Protein AF-A0A1J8QZL6-F1 (afdb_monomer_lite)

Radius of gyration: 17.8 Å; chains: 1; bounding box: 39×28×62 Å

Secondary structure (DSSP, 8-state):
-HHHHHHHHHHHHHHHHTSTHHHHHHHHHHHHHHHHHHHHHHHHHHHHHHHHH-TTS-HHHHIIIIIHHHHHHHHHHHHHHHHHHHT--------HHHHHHHHHHTT---------

Organism: NCBI:txid180088

Structure (mmCIF, N/CA/C/O backbone):
data_AF-A0A1J8QZL6-F1
#
_entry.id   AF-A0A1J8QZL6-F1
#
loop_
_atom_site.group_PDB
_atom_site.id
_atom_site.type_symbol
_atom_site.label_atom_id
_atom_site.label_alt_id
_atom_site.label_comp_id
_atom_site.label_asym_id
_atom_site.label_entity_id
_atom_site.label_seq_id
_atom_site.pdbx_PDB_ins_code
_atom_site.Cartn_x
_atom_site.Cartn_y
_atom_site.Cartn_z
_atom_site.occupancy
_atom_site.B_iso_or_equiv
_atom_site.auth_seq_id
_atom_site.auth_comp_id
_atom_site.auth_asym_id
_atom_site.auth_atom_id
_atom_site.pdbx_PDB_model_num
ATOM 1 N N . MET A 1 1 ? 0.850 -7.262 -4.447 1.00 85.25 1 MET A N 1
ATOM 2 C CA . MET A 1 1 ? 0.582 -6.059 -3.622 1.00 85.25 1 MET A CA 1
ATOM 3 C C . MET A 1 1 ? -0.914 -5.756 -3.519 1.00 85.25 1 MET A C 1
ATOM 5 O O . MET A 1 1 ? -1.430 -5.793 -2.410 1.00 85.25 1 MET A O 1
ATOM 9 N N . ARG A 1 2 ? -1.636 -5.564 -4.638 1.00 88.69 2 ARG A N 1
ATOM 10 C CA . ARG A 1 2 ? -3.065 -5.179 -4.640 1.00 88.69 2 ARG A CA 1
ATOM 11 C C . ARG A 1 2 ? -4.000 -6.090 -3.833 1.00 88.69 2 ARG A C 1
ATOM 13 O O . ARG A 1 2 ? -4.803 -5.590 -3.063 1.00 88.69 2 ARG A O 1
ATOM 20 N N . VAL A 1 3 ? -3.863 -7.413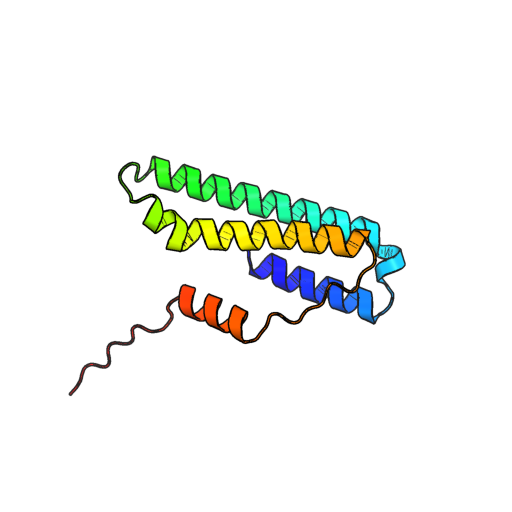 -3.950 1.00 89.44 3 VAL A N 1
ATOM 21 C CA . VAL A 1 3 ? -4.708 -8.365 -3.198 1.00 89.44 3 VAL A CA 1
ATOM 22 C C . VAL A 1 3 ? -4.604 -8.148 -1.685 1.00 89.44 3 VAL A C 1
ATOM 24 O O . VAL A 1 3 ? -5.622 -8.106 -1.007 1.00 89.44 3 VAL A O 1
ATOM 27 N N . LYS A 1 4 ? -3.388 -7.941 -1.151 1.00 90.56 4 LYS A N 1
ATOM 28 C CA . LYS A 1 4 ? -3.192 -7.654 0.281 1.00 90.56 4 LYS A CA 1
ATOM 29 C C . LYS A 1 4 ? -3.906 -6.361 0.693 1.00 90.56 4 LYS A C 1
ATOM 31 O O . LYS A 1 4 ? -4.535 -6.330 1.746 1.00 90.56 4 LYS A O 1
ATOM 36 N N . LEU A 1 5 ? -3.830 -5.326 -0.148 1.00 90.50 5 LEU A N 1
ATOM 37 C CA . LEU A 1 5 ? -4.485 -4.042 0.092 1.00 90.50 5 LEU A CA 1
ATOM 38 C C . LEU A 1 5 ? -6.010 -4.187 0.153 1.00 90.50 5 LEU A C 1
ATOM 40 O O . LEU A 1 5 ? -6.626 -3.718 1.105 1.00 90.50 5 LEU A O 1
ATOM 44 N N . GLU A 1 6 ? -6.617 -4.870 -0.817 1.00 91.50 6 GLU A N 1
ATOM 45 C CA . GLU A 1 6 ? -8.074 -5.051 -0.852 1.00 91.50 6 GLU A CA 1
ATOM 46 C C . GLU A 1 6 ? -8.579 -5.928 0.302 1.00 91.50 6 GLU A C 1
ATOM 48 O O . GLU A 1 6 ? -9.565 -5.590 0.959 1.00 91.50 6 GLU A O 1
ATOM 53 N N . THR A 1 7 ? -7.858 -7.000 0.640 1.00 90.94 7 THR A N 1
ATOM 54 C CA . THR A 1 7 ? -8.171 -7.822 1.819 1.00 90.94 7 THR A CA 1
ATOM 55 C C . THR A 1 7 ? -8.120 -6.999 3.108 1.00 90.94 7 THR A C 1
ATOM 57 O O . THR A 1 7 ? -8.985 -7.136 3.981 1.00 90.94 7 THR A O 1
ATOM 60 N N . PHE A 1 8 ? -7.130 -6.112 3.235 1.00 93.25 8 PHE A N 1
ATOM 61 C CA . PHE A 1 8 ? -7.031 -5.217 4.380 1.00 93.25 8 PHE A CA 1
ATOM 62 C C . PHE A 1 8 ? -8.169 -4.190 4.400 1.00 93.25 8 PHE A C 1
ATOM 64 O O . PHE A 1 8 ? -8.790 -4.001 5.445 1.00 93.25 8 PHE A O 1
ATOM 71 N N . ARG A 1 9 ? -8.492 -3.566 3.258 1.00 91.00 9 ARG A N 1
ATOM 72 C CA . ARG A 1 9 ? -9.615 -2.620 3.122 1.00 91.00 9 ARG A CA 1
ATOM 73 C C . ARG A 1 9 ? -10.931 -3.239 3.574 1.00 91.00 9 ARG A C 1
ATOM 75 O O . ARG A 1 9 ? -11.649 -2.624 4.363 1.00 91.00 9 ARG A O 1
ATOM 82 N N . LEU A 1 10 ? -11.213 -4.465 3.137 1.00 87.62 10 LEU A N 1
ATOM 83 C CA . LEU A 1 10 ? -12.398 -5.206 3.559 1.00 87.62 10 LEU A CA 1
ATOM 84 C C . LEU A 1 10 ? -12.389 -5.459 5.073 1.00 87.62 10 LEU A C 1
ATOM 86 O O . LEU A 1 10 ? -13.375 -5.195 5.759 1.00 87.62 10 LEU A O 1
ATOM 90 N N . SER A 1 11 ? -11.261 -5.921 5.613 1.00 89.00 11 SER A N 1
ATOM 91 C CA . SER A 1 11 ? -11.118 -6.190 7.049 1.00 89.00 11 SER A CA 1
ATOM 92 C C . SER A 1 11 ? -11.322 -4.925 7.890 1.00 89.00 11 SER A C 1
ATOM 94 O O . SER A 1 11 ? -12.032 -4.945 8.899 1.00 89.00 11 SER A O 1
ATOM 96 N N . PHE A 1 12 ? -10.750 -3.803 7.449 1.00 87.69 12 PHE A N 1
ATOM 97 C CA . PHE A 1 12 ? -10.915 -2.495 8.069 1.00 87.69 12 PHE A CA 1
ATOM 98 C C . PHE A 1 12 ? -12.372 -2.022 8.023 1.00 87.69 12 PHE A C 1
ATOM 100 O O . PHE A 1 12 ? -12.913 -1.600 9.048 1.00 87.69 12 PHE A O 1
ATOM 107 N N . TYR A 1 13 ? -13.027 -2.139 6.865 1.00 87.19 13 TYR A N 1
ATOM 108 C CA . TYR A 1 13 ? -14.443 -1.818 6.706 1.00 87.19 13 TYR A CA 1
ATOM 109 C C . TYR A 1 13 ? -15.309 -2.594 7.697 1.00 87.19 13 TYR A C 1
ATOM 111 O O . TYR A 1 13 ? -16.122 -1.995 8.403 1.00 87.19 13 TYR A O 1
ATOM 119 N N . MET A 1 14 ? -15.087 -3.905 7.808 1.00 86.12 14 MET A N 1
ATOM 120 C CA . MET A 1 14 ? -15.826 -4.753 8.740 1.00 86.12 14 MET A CA 1
ATOM 121 C C . MET A 1 14 ? -15.589 -4.333 10.193 1.00 86.12 14 MET A C 1
ATOM 123 O O . MET A 1 14 ? -16.556 -4.164 10.930 1.00 86.12 14 MET A O 1
ATOM 127 N N . CYS A 1 15 ? -14.340 -4.066 10.594 1.00 85.69 15 CYS A N 1
ATOM 128 C CA . CYS A 1 15 ? -14.026 -3.581 11.946 1.00 85.69 15 CYS A CA 1
ATOM 129 C C . CYS A 1 15 ? -14.693 -2.235 12.258 1.00 85.69 15 CYS A C 1
ATOM 131 O O . CYS A 1 15 ? -15.106 -1.984 13.391 1.00 85.69 15 CYS A O 1
ATOM 133 N N . ASN A 1 16 ? -14.801 -1.359 11.260 1.00 82.62 16 ASN A N 1
ATOM 134 C CA . ASN A 1 16 ? -15.477 -0.081 11.409 1.00 82.62 16 ASN A CA 1
ATOM 135 C C . ASN A 1 16 ? -17.000 -0.256 11.539 1.00 82.62 16 ASN A C 1
ATOM 137 O O . ASN A 1 16 ? -17.619 0.382 12.387 1.00 82.62 16 ASN A O 1
ATOM 141 N N . LYS A 1 17 ? -17.608 -1.149 10.747 1.00 82.44 17 LYS A N 1
ATOM 142 C CA . LYS A 1 17 ? -19.054 -1.424 10.790 1.00 82.44 17 LYS A CA 1
ATOM 143 C C . LYS A 1 17 ? -19.503 -2.125 12.067 1.00 82.44 17 LYS A C 1
ATOM 145 O O . LYS A 1 17 ? -20.596 -1.843 12.545 1.00 82.44 17 LYS A O 1
ATOM 150 N N . THR A 1 18 ? -18.676 -2.999 12.632 1.00 84.94 18 THR A N 1
ATOM 151 C CA . THR A 1 18 ? -18.991 -3.714 13.878 1.00 84.94 18 THR A CA 1
ATOM 152 C C . THR A 1 18 ? -18.612 -2.935 15.139 1.00 84.94 18 THR A C 1
ATOM 154 O O . THR A 1 18 ? -18.876 -3.400 16.243 1.00 84.94 18 THR A O 1
ATOM 157 N N . GLY A 1 19 ? -17.980 -1.762 15.007 1.00 81.69 19 GLY A N 1
ATOM 158 C CA . GLY A 1 19 ? -17.510 -0.955 16.139 1.00 81.69 19 GLY A CA 1
ATOM 159 C C . GLY A 1 19 ? -16.213 -1.454 16.793 1.00 81.69 19 GLY A C 1
ATOM 160 O O . GLY A 1 19 ? -15.661 -0.752 17.641 1.00 81.69 19 GLY A O 1
ATOM 161 N N . ALA A 1 20 ? -15.673 -2.597 16.352 1.00 83.75 20 ALA A N 1
ATOM 162 C CA . ALA A 1 20 ? -14.439 -3.209 16.863 1.00 83.75 20 ALA A CA 1
ATOM 163 C C . ALA A 1 20 ? -13.165 -2.386 16.577 1.00 83.75 20 ALA A C 1
ATOM 165 O O . ALA A 1 20 ? -12.084 -2.684 17.085 1.00 83.75 20 ALA A O 1
ATOM 166 N N . ILE A 1 21 ? -13.270 -1.330 15.764 1.00 82.88 21 ILE A N 1
ATOM 167 C CA . ILE A 1 21 ? -12.158 -0.432 15.439 1.00 82.88 21 ILE A CA 1
ATOM 168 C C . ILE A 1 21 ? -11.526 0.223 16.675 1.00 82.88 21 ILE A C 1
ATOM 170 O O . ILE A 1 21 ? -10.338 0.527 16.640 1.00 82.88 21 ILE A O 1
ATOM 174 N N . LYS A 1 22 ? -12.288 0.468 17.752 1.00 80.44 22 LYS A N 1
ATOM 175 C CA . LYS A 1 22 ? -11.764 1.129 18.961 1.00 80.44 22 LYS A CA 1
ATOM 176 C C . LYS A 1 22 ? -10.691 0.284 19.642 1.00 80.44 22 LYS A C 1
ATOM 178 O O . LYS A 1 22 ? -9.646 0.823 19.994 1.00 80.44 22 LYS A O 1
ATOM 183 N N . ASP A 1 23 ? -10.928 -1.018 19.728 1.00 84.88 23 ASP A N 1
ATOM 184 C CA . ASP A 1 23 ? -10.052 -1.952 20.436 1.00 84.88 23 ASP A CA 1
ATOM 185 C C . ASP A 1 23 ? -8.854 -2.362 19.573 1.00 84.88 23 ASP A C 1
ATOM 187 O O . ASP A 1 23 ? -7.767 -2.615 20.079 1.00 84.88 23 ASP A O 1
ATOM 191 N N . ARG A 1 24 ? -9.030 -2.358 18.246 1.00 88.00 24 ARG A N 1
ATO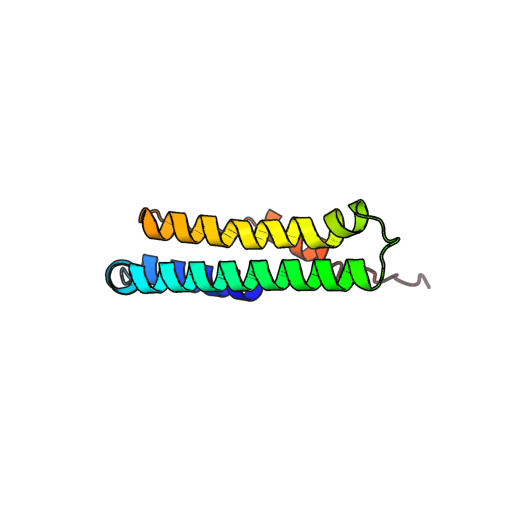M 192 C CA . ARG A 1 24 ? -8.034 -2.855 17.282 1.00 88.00 24 ARG A CA 1
ATOM 193 C C . ARG A 1 24 ? -7.292 -1.760 16.524 1.00 88.00 24 ARG A C 1
ATOM 195 O O . ARG A 1 24 ? -6.554 -2.047 15.585 1.00 88.00 24 ARG A O 1
ATOM 202 N N . ARG A 1 25 ? -7.487 -0.486 16.881 1.00 88.19 25 ARG A N 1
ATOM 203 C CA . ARG A 1 25 ? -6.926 0.645 16.121 1.00 88.19 25 ARG A CA 1
ATOM 204 C C . ARG A 1 25 ? -5.407 0.563 16.001 1.00 88.19 25 ARG A C 1
ATOM 206 O O . ARG A 1 25 ? -4.888 0.764 14.909 1.00 88.19 25 ARG A O 1
ATOM 213 N N . ALA A 1 26 ? -4.715 0.297 17.108 1.00 89.75 26 ALA A N 1
ATOM 214 C CA . ALA A 1 26 ? -3.257 0.216 17.129 1.00 89.75 26 ALA A CA 1
ATOM 215 C C . ALA A 1 26 ? -2.753 -0.920 16.225 1.00 89.75 26 ALA A C 1
ATOM 217 O O . ALA A 1 26 ? -1.921 -0.674 15.356 1.00 89.75 26 ALA A O 1
ATOM 218 N N . GLU A 1 27 ? -3.351 -2.109 16.349 1.00 92.69 27 GLU A N 1
ATOM 219 C CA . GLU A 1 27 ? -3.047 -3.274 15.507 1.00 92.69 27 GLU A CA 1
ATOM 220 C C . GLU A 1 27 ? -3.262 -2.976 14.018 1.00 92.69 27 GLU A C 1
ATOM 222 O O . GLU A 1 27 ? -2.441 -3.333 13.180 1.00 92.69 27 GLU A O 1
ATOM 227 N N . LEU A 1 28 ? -4.360 -2.297 13.669 1.00 92.12 28 LEU A N 1
ATOM 228 C CA . LEU A 1 28 ? -4.675 -1.940 12.285 1.00 92.12 28 LEU A CA 1
ATOM 229 C C . LEU A 1 28 ? -3.682 -0.920 11.716 1.00 92.12 28 LEU A C 1
ATOM 231 O O . L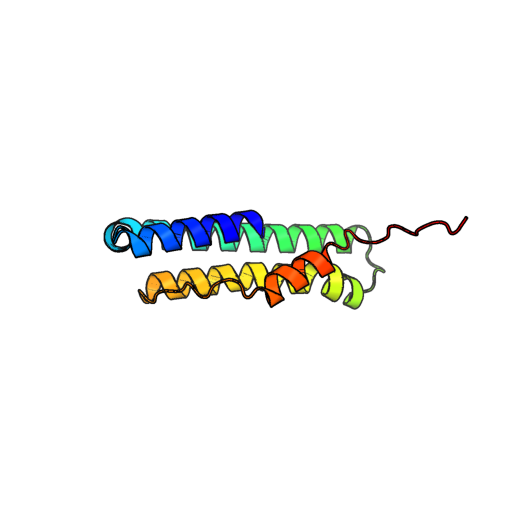EU A 1 28 ? -3.320 -1.018 10.546 1.00 92.12 28 LEU A O 1
ATOM 235 N N . VAL A 1 29 ? -3.230 0.049 12.520 1.00 92.75 29 VAL A N 1
ATOM 236 C CA . VAL A 1 29 ? -2.185 1.001 12.110 1.00 92.75 29 VAL A CA 1
ATOM 237 C C . VAL A 1 29 ? -0.865 0.278 11.870 1.00 92.75 29 VAL A C 1
ATOM 239 O O . VAL A 1 29 ? -0.237 0.521 10.844 1.00 92.75 29 VAL A O 1
ATOM 242 N N . GLU A 1 30 ? -0.457 -0.600 12.785 1.00 95.12 30 GLU A N 1
ATOM 243 C CA . GLU A 1 30 ? 0.780 -1.376 12.665 1.00 95.12 30 GLU A CA 1
ATOM 244 C C . GLU A 1 30 ? 0.738 -2.309 11.450 1.00 95.12 30 GLU A C 1
ATOM 246 O O . GLU A 1 30 ? 1.679 -2.351 10.661 1.00 95.12 30 GLU A O 1
ATOM 251 N N . ALA A 1 31 ? -0.381 -3.003 11.239 1.00 95.25 31 ALA A N 1
ATOM 252 C CA . ALA A 1 31 ? -0.564 -3.871 10.084 1.00 95.25 31 ALA A CA 1
ATOM 253 C C . ALA A 1 31 ? -0.548 -3.088 8.760 1.00 95.25 31 ALA A C 1
ATOM 255 O O . ALA A 1 31 ? 0.090 -3.530 7.804 1.00 95.25 31 ALA A O 1
ATOM 256 N N . ALA A 1 32 ? -1.204 -1.922 8.695 1.00 94.81 32 ALA A N 1
ATOM 257 C CA . ALA A 1 32 ? -1.161 -1.059 7.513 1.00 94.81 32 ALA A CA 1
ATOM 258 C C . ALA A 1 32 ? 0.260 -0.548 7.228 1.00 94.81 32 ALA A C 1
ATOM 260 O O . ALA A 1 32 ? 0.682 -0.535 6.074 1.00 94.81 32 ALA A O 1
ATOM 261 N N . ASP A 1 33 ? 1.005 -0.167 8.268 1.00 96.25 33 ASP A N 1
ATOM 262 C CA . ASP A 1 33 ? 2.394 0.282 8.150 1.00 96.25 33 ASP A CA 1
ATOM 263 C C . ASP A 1 33 ? 3.308 -0.844 7.655 1.00 96.25 33 ASP A C 1
ATOM 265 O O . ASP A 1 33 ? 3.999 -0.691 6.650 1.00 96.25 33 ASP A O 1
ATOM 269 N N . LYS A 1 34 ? 3.217 -2.024 8.278 1.00 97.19 34 LYS A N 1
ATOM 270 C CA . LYS A 1 34 ? 3.960 -3.218 7.868 1.00 97.19 34 LYS A CA 1
ATOM 271 C C . LYS A 1 34 ? 3.692 -3.578 6.409 1.00 97.19 34 LYS A C 1
ATOM 273 O O . LYS A 1 34 ? 4.633 -3.807 5.653 1.00 97.19 34 LYS A O 1
ATOM 278 N N . HIS A 1 35 ? 2.427 -3.632 5.995 1.00 96.94 35 HIS A N 1
ATOM 279 C CA . HIS A 1 35 ? 2.087 -3.968 4.614 1.00 96.94 35 HIS A CA 1
ATOM 280 C C . HIS A 1 35 ? 2.494 -2.882 3.614 1.00 96.94 35 HIS A C 1
ATOM 282 O O . HIS A 1 35 ? 2.878 -3.227 2.495 1.00 96.94 35 HIS A O 1
ATOM 288 N N . GLY A 1 36 ? 2.459 -1.606 4.011 1.00 96.56 36 GLY A N 1
ATOM 289 C CA . GLY A 1 36 ? 3.008 -0.501 3.227 1.00 96.56 36 GLY A CA 1
ATOM 290 C C . GLY A 1 36 ? 4.509 -0.660 2.991 1.00 96.56 36 GLY A C 1
ATOM 291 O O . GLY A 1 36 ? 4.949 -0.638 1.844 1.00 96.56 36 GLY A O 1
ATOM 292 N N . CYS A 1 37 ? 5.277 -0.933 4.049 1.00 97.56 37 CYS A N 1
ATOM 293 C CA . CYS A 1 37 ? 6.717 -1.189 3.963 1.00 97.56 37 CYS A CA 1
ATOM 294 C C . CYS A 1 37 ? 7.042 -2.429 3.113 1.00 97.56 37 CYS A C 1
ATOM 296 O O . CYS A 1 37 ? 7.925 -2.375 2.262 1.00 97.56 37 CYS A O 1
ATOM 298 N N . GLU A 1 38 ? 6.305 -3.533 3.284 1.00 97.25 38 GLU A N 1
ATOM 299 C CA . GLU A 1 38 ? 6.455 -4.734 2.444 1.00 97.25 38 GLU A CA 1
ATOM 300 C C . GLU A 1 38 ? 6.170 -4.445 0.960 1.00 97.25 38 GLU A C 1
ATOM 302 O O . GLU A 1 38 ? 6.822 -5.011 0.083 1.00 97.25 38 GLU A O 1
ATOM 307 N N . ALA A 1 39 ? 5.176 -3.602 0.663 1.00 96.25 39 ALA A N 1
ATOM 308 C CA . ALA A 1 39 ? 4.839 -3.227 -0.707 1.00 96.25 39 ALA A CA 1
ATOM 309 C C . ALA A 1 39 ? 5.909 -2.320 -1.329 1.00 96.25 39 ALA A C 1
ATOM 311 O O . ALA A 1 39 ? 6.280 -2.546 -2.479 1.00 96.25 39 ALA A O 1
ATOM 312 N N . LEU A 1 40 ? 6.424 -1.350 -0.567 1.00 97.19 40 LEU A N 1
ATOM 313 C CA . LEU A 1 40 ? 7.519 -0.480 -0.996 1.00 97.19 40 LEU A CA 1
ATOM 314 C C . LEU A 1 40 ? 8.779 -1.297 -1.298 1.00 97.19 40 LEU A C 1
ATOM 316 O O . LEU A 1 40 ? 9.308 -1.206 -2.400 1.00 97.19 40 LEU A O 1
ATOM 320 N N . GLN A 1 41 ? 9.184 -2.174 -0.375 1.00 97.56 41 GLN A N 1
ATOM 321 C CA . GLN A 1 41 ? 10.351 -3.031 -0.574 1.00 97.56 41 GLN A CA 1
ATOM 322 C C . GLN A 1 41 ? 10.204 -3.903 -1.826 1.00 97.56 41 GLN A C 1
ATOM 324 O O . GLN A 1 41 ? 11.121 -3.991 -2.633 1.00 97.56 41 GLN A O 1
ATOM 329 N N . LEU A 1 42 ? 9.032 -4.518 -2.025 1.00 96.00 42 LEU A N 1
ATOM 330 C CA . LEU A 1 42 ? 8.789 -5.341 -3.208 1.00 96.00 42 LEU A CA 1
ATOM 331 C C . LEU A 1 42 ? 8.844 -4.522 -4.506 1.00 96.00 42 LEU A C 1
ATOM 333 O O . LEU A 1 42 ? 9.337 -5.018 -5.517 1.00 96.00 42 LEU A O 1
ATOM 337 N N . MET A 1 43 ? 8.322 -3.294 -4.502 1.00 94.69 43 MET A N 1
ATOM 338 C CA . MET A 1 43 ? 8.425 -2.391 -5.648 1.00 94.69 43 MET A CA 1
ATOM 339 C C . MET A 1 43 ? 9.892 -2.080 -5.963 1.00 94.69 43 MET A C 1
ATOM 341 O O . MET A 1 43 ? 10.308 -2.263 -7.108 1.00 94.69 43 MET A O 1
ATOM 345 N N . ASP A 1 44 ? 10.674 -1.685 -4.959 1.00 95.62 44 ASP A N 1
ATOM 346 C CA . ASP A 1 44 ? 12.090 -1.334 -5.111 1.00 95.62 44 ASP A CA 1
ATOM 347 C C . ASP A 1 44 ? 12.933 -2.530 -5.575 1.00 95.62 44 ASP A C 1
ATOM 349 O O . ASP A 1 44 ? 13.784 -2.389 -6.459 1.00 95.62 44 ASP A O 1
ATOM 353 N N . ASP A 1 45 ? 12.658 -3.727 -5.052 1.00 95.25 45 ASP A N 1
ATOM 354 C CA . ASP A 1 45 ? 13.325 -4.968 -5.452 1.00 95.25 45 ASP A CA 1
ATOM 355 C C . ASP A 1 45 ? 13.055 -5.298 -6.926 1.00 95.25 45 ASP A C 1
ATOM 357 O O . ASP A 1 45 ? 13.969 -5.675 -7.668 1.00 95.25 45 ASP A O 1
ATOM 361 N N . VAL A 1 46 ? 11.804 -5.140 -7.376 1.00 92.19 46 VAL A N 1
ATOM 362 C CA . VAL A 1 46 ? 11.426 -5.379 -8.775 1.00 92.19 46 VAL A CA 1
ATOM 363 C C . VAL A 1 46 ? 12.073 -4.345 -9.691 1.00 92.19 46 VAL A C 1
ATOM 365 O O . VAL A 1 46 ? 12.652 -4.740 -10.702 1.00 92.19 46 VAL A O 1
ATOM 368 N N . LEU A 1 47 ? 12.039 -3.056 -9.333 1.00 91.19 47 LEU A N 1
ATOM 369 C CA . LEU A 1 47 ? 12.689 -1.992 -10.106 1.00 91.19 47 LEU A CA 1
ATOM 370 C C . LEU A 1 47 ? 14.193 -2.241 -10.227 1.00 91.19 47 LEU A C 1
ATOM 372 O O . LEU A 1 47 ? 14.737 -2.250 -11.330 1.00 91.19 47 LEU A O 1
ATOM 376 N N . THR A 1 48 ? 14.854 -2.525 -9.106 1.00 92.44 48 THR A N 1
ATOM 377 C CA . THR A 1 48 ? 16.298 -2.779 -9.063 1.00 92.44 48 THR A CA 1
ATOM 378 C C . THR A 1 48 ? 16.672 -4.010 -9.886 1.00 92.44 48 THR A C 1
ATOM 380 O O . THR A 1 48 ? 17.611 -3.973 -10.682 1.00 92.44 48 THR A O 1
ATOM 383 N N . SER A 1 49 ? 15.934 -5.113 -9.727 1.00 92.38 49 SER A N 1
ATOM 384 C CA . SER A 1 49 ? 16.166 -6.344 -10.488 1.00 92.38 49 SER A CA 1
ATOM 385 C C . SER A 1 49 ? 15.971 -6.125 -11.989 1.00 92.38 49 SER A C 1
ATOM 387 O O . SER A 1 49 ? 16.780 -6.585 -12.795 1.00 92.38 49 SER A O 1
ATOM 389 N N . HIS A 1 50 ? 14.926 -5.393 -12.368 1.00 89.06 50 HIS A N 1
ATOM 390 C CA . HIS A 1 50 ? 14.604 -5.106 -13.756 1.00 89.06 50 HIS A CA 1
ATOM 391 C C . HIS A 1 50 ? 15.673 -4.231 -14.423 1.00 89.06 50 HIS A C 1
ATOM 393 O O . HIS A 1 50 ? 16.244 -4.649 -15.428 1.00 89.06 50 HIS A O 1
ATOM 399 N N . LEU A 1 51 ? 16.034 -3.098 -13.811 1.00 89.06 51 LEU A N 1
ATOM 400 C CA . LEU A 1 51 ? 17.072 -2.194 -14.323 1.00 89.06 51 LEU A CA 1
ATOM 401 C C . LEU A 1 51 ? 18.450 -2.862 -14.397 1.00 89.06 51 LEU A C 1
ATOM 403 O O . LEU A 1 51 ? 19.221 -2.594 -15.313 1.00 89.06 51 LEU A O 1
ATOM 407 N N . ARG A 1 52 ? 18.764 -3.779 -13.472 1.00 90.62 52 ARG A N 1
ATOM 408 C CA . ARG A 1 52 ? 20.004 -4.566 -13.535 1.00 90.62 52 ARG A CA 1
ATOM 409 C C . ARG A 1 52 ? 20.025 -5.526 -14.725 1.00 90.62 52 ARG A C 1
ATOM 411 O O . ARG A 1 52 ? 21.072 -5.711 -15.336 1.00 90.62 52 ARG A O 1
ATOM 418 N N . ASN A 1 53 ? 18.900 -6.174 -15.018 1.00 89.25 53 ASN A N 1
ATOM 419 C CA . ASN A 1 53 ? 18.821 -7.186 -16.074 1.00 89.25 53 ASN A CA 1
ATOM 420 C C . ASN A 1 53 ? 18.610 -6.569 -17.464 1.00 89.25 53 ASN A C 1
ATOM 422 O O . ASN A 1 53 ? 18.944 -7.201 -18.465 1.00 89.25 53 ASN A O 1
ATOM 426 N N . LYS A 1 54 ? 18.045 -5.361 -17.528 1.00 87.25 54 LYS A N 1
ATOM 427 C CA . LYS A 1 54 ? 17.755 -4.634 -18.763 1.00 87.25 54 LYS A CA 1
ATOM 428 C C . LYS A 1 54 ? 18.054 -3.135 -18.603 1.00 87.25 54 LYS A C 1
ATOM 430 O O . LYS A 1 54 ? 17.138 -2.317 -18.554 1.00 87.25 54 LYS A O 1
ATOM 435 N N . PRO A 1 55 ? 19.339 -2.760 -18.530 1.00 79.25 55 PRO A N 1
ATOM 436 C CA . PRO A 1 55 ? 19.747 -1.377 -18.279 1.00 79.25 55 PRO A CA 1
ATOM 437 C C . PRO A 1 55 ? 19.411 -0.411 -19.425 1.00 79.25 55 PRO A C 1
ATOM 439 O O . PRO A 1 55 ? 19.403 0.796 -19.214 1.00 79.25 55 PRO A O 1
ATOM 442 N N . GLU A 1 56 ? 19.145 -0.930 -20.627 1.00 83.44 56 GLU A N 1
ATOM 443 C CA . GLU A 1 56 ? 18.802 -0.142 -21.819 1.00 83.44 56 GLU A CA 1
ATOM 444 C C . GLU A 1 56 ? 17.284 0.007 -22.035 1.00 83.44 56 GLU A C 1
ATOM 446 O O . GLU A 1 56 ? 16.867 0.628 -23.011 1.00 83.44 56 GLU A O 1
ATOM 451 N N . GLU A 1 57 ? 16.444 -0.588 -21.177 1.00 73.94 57 GLU A N 1
ATOM 452 C CA . GLU A 1 57 ? 14.987 -0.522 -21.336 1.00 73.94 57 GLU A CA 1
ATOM 453 C C . GLU A 1 57 ? 14.456 0.879 -21.009 1.00 73.94 57 GLU A C 1
ATOM 455 O O . GLU A 1 57 ? 14.958 1.577 -20.126 1.00 73.94 57 GLU A O 1
ATOM 460 N N . ASP A 1 58 ? 13.438 1.298 -21.761 1.00 81.81 58 ASP A N 1
ATOM 461 C CA . ASP A 1 58 ? 12.860 2.632 -21.661 1.00 81.81 58 ASP A CA 1
ATOM 462 C C . ASP A 1 58 ? 12.240 2.849 -20.271 1.00 81.81 58 ASP A C 1
ATOM 464 O O . ASP A 1 58 ? 11.282 2.174 -19.878 1.00 81.81 58 ASP A O 1
ATOM 468 N N . ILE A 1 59 ? 12.782 3.818 -19.528 1.00 84.88 59 ILE A N 1
ATOM 469 C CA . ILE A 1 59 ? 12.287 4.214 -18.206 1.00 84.88 59 ILE A CA 1
ATOM 470 C C . ILE A 1 59 ? 10.805 4.596 -18.287 1.00 84.88 59 ILE A C 1
ATOM 472 O O . ILE A 1 59 ? 10.047 4.262 -17.377 1.00 84.88 59 ILE A O 1
ATOM 476 N N . SER A 1 60 ? 10.369 5.225 -19.384 1.00 85.62 60 SER A N 1
ATOM 477 C CA . SER A 1 60 ? 8.962 5.571 -19.596 1.00 85.62 60 SER A CA 1
ATOM 478 C C . SER A 1 60 ? 8.087 4.325 -19.723 1.00 85.62 60 SER A C 1
ATOM 480 O O . SER A 1 60 ? 7.003 4.277 -19.143 1.00 85.62 60 SER A O 1
ATOM 482 N N . TRP A 1 61 ? 8.570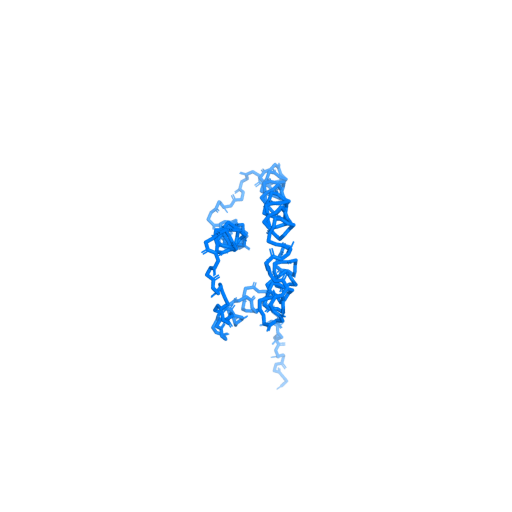 3.269 -20.384 1.00 87.56 61 TRP A N 1
ATOM 483 C CA . TRP A 1 61 ? 7.843 2.000 -20.446 1.00 87.56 61 TRP A CA 1
ATOM 484 C C . TRP A 1 61 ? 7.709 1.361 -19.059 1.00 87.56 61 TRP A C 1
ATOM 486 O O . TRP A 1 61 ? 6.617 0.927 -18.681 1.00 87.56 61 TRP A O 1
ATOM 496 N N . LEU A 1 62 ? 8.794 1.331 -18.278 1.00 87.25 62 LEU A N 1
ATOM 497 C CA . LEU A 1 62 ? 8.785 0.786 -16.917 1.00 87.25 62 LEU A CA 1
ATOM 498 C C . LEU A 1 62 ? 7.852 1.579 -15.991 1.00 87.25 62 LEU A C 1
ATOM 500 O O . LEU A 1 62 ? 7.151 0.998 -15.155 1.00 87.25 62 LEU A O 1
ATOM 504 N N . GLU A 1 63 ? 7.817 2.899 -16.156 1.00 87.25 63 GLU A N 1
ATOM 505 C CA . GLU A 1 63 ? 6.915 3.775 -15.422 1.00 87.25 63 GLU A CA 1
ATOM 506 C C . GLU A 1 63 ? 5.450 3.479 -15.741 1.00 87.25 63 GLU A C 1
ATOM 508 O O . GLU A 1 63 ? 4.648 3.229 -14.834 1.00 87.25 63 GLU A O 1
ATOM 513 N N . GLU A 1 64 ? 5.103 3.445 -17.026 1.00 88.56 64 GLU A N 1
ATOM 514 C CA . GLU A 1 64 ? 3.733 3.244 -17.490 1.00 88.56 64 GLU A CA 1
ATOM 515 C C . GLU A 1 64 ? 3.169 1.871 -17.124 1.00 88.56 64 GLU A C 1
ATOM 517 O O . GLU A 1 64 ? 1.990 1.777 -16.761 1.00 88.56 64 GLU A O 1
ATOM 522 N N . ASN A 1 65 ? 3.999 0.828 -17.210 1.00 86.94 65 ASN A N 1
ATOM 523 C CA . ASN A 1 65 ? 3.571 -0.565 -17.084 1.00 86.94 65 ASN A CA 1
ATOM 524 C C . ASN A 1 65 ? 3.736 -1.131 -15.671 1.00 86.94 65 ASN A C 1
ATOM 526 O O . ASN A 1 65 ? 3.122 -2.151 -15.351 1.00 86.94 65 ASN A O 1
ATOM 530 N N . PHE A 1 66 ? 4.547 -0.502 -14.816 1.00 89.62 66 PHE A N 1
ATOM 531 C CA . PHE A 1 66 ? 4.796 -1.020 -13.474 1.00 89.62 66 PHE A CA 1
ATOM 532 C C . PHE A 1 66 ? 4.867 0.062 -12.402 1.00 89.62 66 PHE A C 1
ATOM 534 O O . PHE A 1 66 ? 4.027 0.060 -11.496 1.00 89.62 66 PHE A O 1
ATOM 541 N N . SER A 1 67 ? 5.860 0.957 -12.463 1.00 89.62 67 SER A N 1
ATOM 542 C CA . SER A 1 67 ? 6.228 1.756 -11.286 1.00 89.62 67 SER A CA 1
ATOM 543 C C . SER A 1 67 ? 5.103 2.696 -10.860 1.00 89.62 67 SER A C 1
ATOM 545 O O . SER A 1 67 ? 4.807 2.779 -9.671 1.00 89.62 67 SER A O 1
ATOM 547 N N . ARG A 1 68 ? 4.376 3.304 -11.807 1.00 90.69 68 ARG A N 1
ATOM 548 C CA . ARG A 1 68 ? 3.235 4.177 -11.501 1.00 90.69 68 ARG A CA 1
ATOM 549 C C . ARG A 1 68 ? 2.145 3.44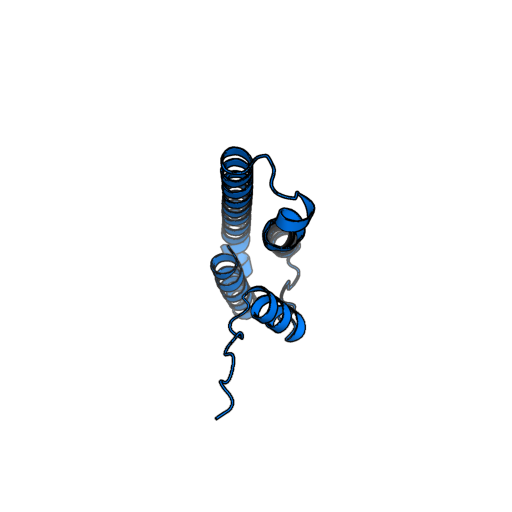0 -10.723 1.00 90.69 68 ARG A C 1
ATOM 551 O O . ARG A 1 68 ? 1.696 3.922 -9.687 1.00 90.69 68 ARG A O 1
ATOM 558 N N . ALA A 1 69 ? 1.750 2.251 -11.181 1.00 89.81 69 ALA A N 1
ATOM 559 C CA . ALA A 1 69 ? 0.730 1.448 -10.506 1.00 89.81 69 ALA A CA 1
ATOM 560 C C . ALA A 1 69 ? 1.214 0.927 -9.141 1.00 89.81 69 ALA A C 1
ATOM 562 O O . ALA A 1 69 ? 0.443 0.882 -8.179 1.00 89.81 69 ALA A O 1
ATOM 563 N N . ALA A 1 70 ? 2.491 0.550 -9.038 1.00 91.38 70 ALA A N 1
ATOM 564 C CA . ALA A 1 70 ? 3.095 0.126 -7.780 1.00 91.38 70 ALA A CA 1
ATOM 565 C C . ALA A 1 70 ? 3.132 1.275 -6.756 1.00 91.38 70 ALA A C 1
ATOM 567 O O . ALA A 1 70 ? 2.682 1.088 -5.624 1.00 91.38 70 ALA A O 1
ATOM 568 N N . HIS A 1 71 ? 3.545 2.474 -7.176 1.00 93.38 71 HIS A N 1
ATOM 569 C CA . HIS A 1 71 ? 3.513 3.685 -6.358 1.00 93.38 71 HIS A CA 1
ATOM 570 C C . HIS A 1 71 ? 2.103 4.016 -5.876 1.00 93.38 71 HIS A C 1
ATOM 572 O O . HIS A 1 71 ? 1.929 4.326 -4.699 1.00 93.38 71 HIS A O 1
ATOM 578 N N . THR A 1 72 ? 1.082 3.899 -6.733 1.00 92.75 72 THR A N 1
ATOM 579 C CA . THR A 1 72 ? -0.315 4.080 -6.312 1.00 92.75 72 THR A CA 1
ATOM 580 C C . THR A 1 72 ? -0.667 3.150 -5.152 1.00 92.75 72 THR A C 1
ATOM 582 O O . THR A 1 72 ? -1.172 3.618 -4.136 1.00 92.75 72 THR A O 1
ATOM 585 N N . ILE A 1 73 ? -0.337 1.858 -5.248 1.00 91.31 73 ILE A N 1
ATOM 586 C CA . ILE A 1 73 ? -0.636 0.885 -4.186 1.00 91.31 73 ILE A CA 1
ATOM 587 C C . ILE A 1 73 ? 0.124 1.207 -2.890 1.00 91.31 73 ILE A C 1
ATOM 589 O O . ILE A 1 73 ? -0.438 1.073 -1.804 1.00 91.31 73 ILE A O 1
ATOM 593 N N . VAL A 1 74 ? 1.388 1.630 -2.982 1.00 94.25 74 VAL A N 1
ATOM 594 C CA . VAL A 1 74 ? 2.180 2.045 -1.810 1.00 94.25 74 VAL A CA 1
ATOM 595 C C . VAL A 1 74 ? 1.551 3.273 -1.141 1.00 94.25 74 VAL A C 1
ATOM 597 O O . VAL A 1 74 ? 1.320 3.265 0.067 1.00 94.25 74 VAL A O 1
ATOM 600 N N . ASN A 1 75 ? 1.170 4.286 -1.919 1.00 93.69 75 ASN A N 1
ATOM 601 C CA . ASN A 1 75 ? 0.533 5.503 -1.409 1.00 93.69 75 ASN A CA 1
ATOM 602 C C . ASN A 1 75 ? -0.846 5.229 -0.779 1.00 93.69 75 ASN A C 1
ATOM 604 O O . ASN A 1 75 ? -1.246 5.882 0.192 1.00 93.69 75 ASN A O 1
ATOM 608 N N . GLU A 1 76 ? -1.586 4.243 -1.295 1.00 93.06 76 GLU A N 1
ATOM 609 C CA . GLU A 1 76 ? -2.863 3.818 -0.715 1.00 93.06 76 GLU A CA 1
ATOM 610 C C . GLU A 1 76 ? -2.693 3.283 0.718 1.00 93.06 76 GLU A C 1
ATOM 612 O O . GLU A 1 76 ? -3.549 3.555 1.565 1.00 93.06 76 GLU A O 1
ATOM 617 N N . TRP A 1 77 ? -1.584 2.602 1.037 1.00 95.38 77 TRP A N 1
ATOM 618 C CA . TRP A 1 77 ? -1.299 2.148 2.405 1.00 95.38 77 TRP A CA 1
ATOM 619 C C . TRP A 1 77 ? -1.111 3.305 3.383 1.00 95.38 77 TRP A C 1
ATOM 621 O O . TRP A 1 77 ? -1.696 3.292 4.470 1.00 95.38 77 TRP A O 1
ATOM 631 N N . ASP A 1 78 ? -0.364 4.337 2.995 1.00 92.62 78 ASP A N 1
ATOM 632 C CA . ASP A 1 78 ? -0.186 5.528 3.831 1.00 92.62 78 ASP A CA 1
ATOM 633 C C . ASP A 1 78 ? -1.494 6.292 4.026 1.00 92.62 78 ASP A C 1
ATOM 635 O O . ASP A 1 78 ? -1.793 6.777 5.125 1.00 92.62 78 ASP A O 1
ATOM 639 N N . THR A 1 79 ? -2.323 6.332 2.985 1.00 91.69 79 THR A N 1
ATOM 640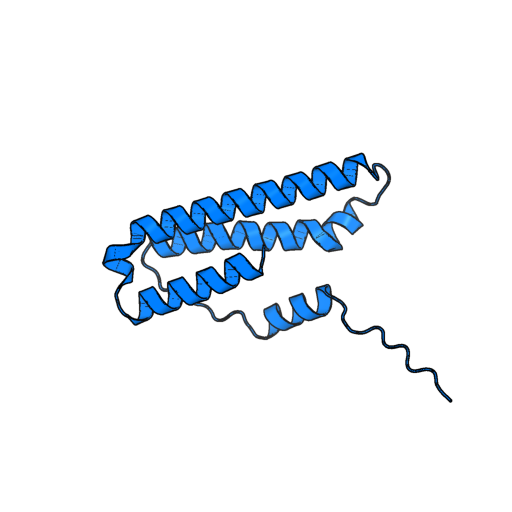 C CA . THR A 1 79 ? -3.643 6.955 3.049 1.00 91.69 79 THR A CA 1
ATOM 641 C C . THR A 1 79 ? -4.553 6.210 4.037 1.00 91.69 79 THR A C 1
ATOM 643 O O . THR A 1 79 ? -5.144 6.842 4.922 1.00 91.69 79 THR A O 1
ATOM 646 N N . ILE A 1 80 ? -4.597 4.872 3.966 1.00 90.38 80 ILE A N 1
ATOM 647 C CA . ILE A 1 80 ? -5.322 4.008 4.914 1.00 90.38 80 ILE A CA 1
ATOM 648 C C . ILE A 1 80 ? -4.809 4.219 6.341 1.00 90.38 80 ILE A C 1
ATOM 650 O O . ILE A 1 80 ? -5.599 4.486 7.249 1.00 90.38 80 ILE A O 1
ATOM 654 N N . LYS A 1 81 ? -3.488 4.150 6.547 1.00 92.00 81 LYS A N 1
ATOM 655 C CA . LYS A 1 81 ? -2.836 4.356 7.849 1.00 92.00 81 LYS A CA 1
ATOM 656 C C . LYS A 1 81 ? -3.234 5.699 8.458 1.00 92.00 81 LYS A C 1
ATOM 658 O O . LYS A 1 81 ? -3.616 5.773 9.629 1.00 92.00 81 LYS A O 1
ATOM 663 N N . GLY A 1 82 ? -3.204 6.763 7.654 1.00 89.81 82 GLY A N 1
ATOM 664 C CA . GLY A 1 82 ? -3.638 8.097 8.058 1.00 89.81 82 GLY A CA 1
ATOM 665 C C . GLY A 1 82 ? -5.115 8.147 8.455 1.00 89.81 82 GLY A C 1
ATOM 666 O O . GLY A 1 82 ? -5.466 8.776 9.454 1.00 89.81 82 GLY A O 1
ATOM 667 N N . ALA A 1 83 ? -5.984 7.467 7.715 1.00 86.38 83 ALA A N 1
ATOM 668 C CA . ALA A 1 83 ? -7.411 7.459 7.998 1.00 86.38 83 ALA A CA 1
ATOM 669 C C . ALA A 1 83 ? -7.776 6.653 9.256 1.00 86.38 83 ALA A C 1
ATOM 671 O O . ALA A 1 83 ? -8.601 7.116 10.047 1.00 86.38 83 ALA A O 1
ATOM 672 N N . ILE A 1 84 ? -7.105 5.520 9.501 1.00 88.12 84 ILE A N 1
ATOM 673 C CA . ILE A 1 84 ? -7.237 4.761 10.756 1.00 88.12 84 ILE A CA 1
ATOM 674 C C . ILE A 1 84 ? -6.835 5.643 11.946 1.00 88.12 84 ILE A C 1
ATOM 676 O O . ILE A 1 84 ? -7.562 5.709 12.940 1.00 88.12 84 ILE A O 1
ATOM 680 N N . ARG A 1 85 ? -5.708 6.368 11.839 1.00 86.56 85 ARG A N 1
ATOM 681 C CA . ARG A 1 85 ? -5.217 7.275 12.894 1.00 86.56 85 ARG A CA 1
ATOM 682 C C . ARG A 1 85 ? -6.195 8.409 13.196 1.00 86.56 85 ARG A C 1
ATOM 684 O O . ARG A 1 85 ? -6.448 8.694 14.363 1.00 86.56 85 ARG A O 1
ATOM 691 N N . ARG A 1 86 ? -6.765 9.032 12.161 1.00 82.06 86 ARG A N 1
ATOM 692 C CA . ARG A 1 86 ? -7.741 10.127 12.300 1.00 82.06 86 ARG A CA 1
ATOM 693 C C . ARG A 1 86 ? -9.128 9.657 12.750 1.00 82.06 86 ARG A C 1
ATOM 695 O O . ARG A 1 86 ? -9.962 10.490 13.086 1.00 82.06 86 ARG A O 1
ATOM 702 N N . GLY A 1 87 ? -9.392 8.347 12.756 1.00 67.81 87 GLY A N 1
ATOM 703 C CA . GLY A 1 87 ? -10.711 7.792 13.073 1.00 67.81 87 GLY A CA 1
ATOM 704 C C . GLY A 1 87 ? -11.778 8.099 12.016 1.00 67.81 87 GLY A C 1
ATOM 705 O O . GLY A 1 87 ? -12.967 7.964 12.289 1.00 67.81 87 GLY A O 1
ATOM 706 N N . SER A 1 88 ? -11.365 8.520 10.819 1.00 55.94 88 SER A N 1
ATOM 707 C CA . SER A 1 88 ? -12.252 8.809 9.693 1.00 55.94 88 SER A CA 1
ATOM 708 C C . SER A 1 88 ? -12.627 7.510 8.979 1.00 55.94 88 SER A C 1
ATOM 710 O O . SER A 1 88 ? -11.759 6.668 8.737 1.00 55.94 88 SER A O 1
ATOM 712 N N . THR A 1 89 ? -13.895 7.350 8.598 1.00 55.12 89 THR A N 1
ATOM 713 C CA . THR A 1 89 ? -14.375 6.209 7.809 1.00 55.12 89 THR A CA 1
ATOM 714 C C . THR A 1 89 ? -13.767 6.258 6.403 1.00 55.12 89 THR A C 1
ATOM 716 O O . THR A 1 89 ? -14.333 6.858 5.500 1.00 55.12 89 THR A O 1
ATOM 719 N N . PHE A 1 90 ? -12.591 5.650 6.224 1.00 50.19 90 PHE A N 1
ATOM 720 C CA . PHE A 1 90 ? -11.807 5.666 4.978 1.00 50.19 90 PHE A CA 1
ATOM 721 C C . PHE A 1 90 ? -12.479 4.978 3.779 1.00 50.19 90 PHE A C 1
ATOM 723 O O . PHE A 1 90 ? -11.923 4.954 2.688 1.00 50.19 90 PHE A O 1
ATOM 730 N N . TYR A 1 91 ? -13.640 4.353 3.968 1.00 49.34 91 TYR A N 1
ATOM 731 C CA . TYR A 1 91 ? -14.243 3.551 2.915 1.00 49.34 91 TYR A CA 1
ATOM 732 C C . TYR A 1 91 ? -14.912 4.437 1.861 1.00 49.34 91 TYR A C 1
ATOM 734 O O . TYR A 1 91 ? -16.105 4.722 1.938 1.00 49.34 91 TYR A O 1
ATOM 742 N N . GLN A 1 92 ? -14.127 4.862 0.877 1.00 46.06 92 GLN A N 1
ATOM 743 C CA . GLN A 1 92 ? -14.620 5.050 -0.478 1.00 46.06 92 GLN A CA 1
ATOM 744 C C . GLN A 1 92 ? -14.571 3.677 -1.149 1.00 46.06 92 GLN A C 1
ATOM 746 O O . GLN A 1 92 ? -13.520 3.037 -1.172 1.00 46.06 92 GLN A O 1
ATOM 751 N N . GLU A 1 93 ? -15.721 3.197 -1.627 1.00 47.78 93 GLU A N 1
ATOM 752 C CA . GLU A 1 93 ? -15.754 2.061 -2.548 1.00 47.78 93 GLU A CA 1
ATOM 753 C C . GLU A 1 93 ? -14.758 2.339 -3.672 1.00 47.78 93 GLU A C 1
ATOM 755 O O . GLU A 1 93 ? -14.763 3.437 -4.230 1.00 47.78 93 GLU A O 1
ATOM 760 N N . VAL A 1 94 ? -13.904 1.358 -3.983 1.00 49.84 94 VAL A N 1
ATOM 761 C CA . VAL A 1 94 ? -13.088 1.397 -5.200 1.00 49.84 94 VAL A CA 1
ATOM 762 C C . VAL A 1 94 ? -14.069 1.651 -6.330 1.00 49.84 94 VAL A C 1
ATOM 764 O O . VAL A 1 94 ? -14.952 0.817 -6.564 1.00 49.84 94 VAL A O 1
ATOM 767 N N . SER A 1 95 ? -13.984 2.821 -6.961 1.00 51.09 95 SER A N 1
ATOM 768 C CA . SER A 1 95 ? -14.961 3.171 -7.981 1.00 51.09 95 SER A CA 1
ATOM 769 C C . SER A 1 95 ? -14.880 2.111 -9.079 1.00 51.09 95 SER A C 1
ATOM 771 O O . SER A 1 95 ? -13.800 1.608 -9.396 1.00 51.09 95 SER A O 1
ATOM 773 N N . LEU A 1 96 ? -16.022 1.729 -9.651 1.00 49.84 96 LEU A N 1
ATOM 774 C CA . LEU A 1 96 ? -16.090 0.772 -10.765 1.00 49.84 96 LEU A CA 1
ATOM 775 C C . LEU A 1 96 ? -15.065 1.109 -11.867 1.00 49.84 96 LEU A C 1
ATOM 777 O O . LEU A 1 96 ? -14.475 0.219 -12.473 1.00 49.84 96 LEU A O 1
ATOM 781 N N . THR A 1 97 ? -14.792 2.401 -12.045 1.00 47.62 97 THR A N 1
ATOM 782 C CA . THR A 1 97 ? -13.754 2.959 -12.911 1.00 47.62 97 THR A CA 1
ATOM 783 C C . THR A 1 97 ? -12.346 2.465 -12.565 1.00 47.62 97 THR A C 1
ATOM 785 O O . THR A 1 97 ? -11.674 1.929 -13.440 1.00 47.62 97 THR A O 1
ATOM 788 N N . GLU A 1 98 ? -11.907 2.556 -11.307 1.00 55.50 98 GLU A N 1
ATOM 789 C CA . GLU A 1 98 ? -10.577 2.086 -10.879 1.00 55.50 98 GLU A CA 1
ATOM 790 C C . GLU A 1 98 ? -10.442 0.563 -10.999 1.00 55.50 98 GLU A C 1
ATOM 792 O O . GLU A 1 98 ? -9.387 0.053 -11.376 1.00 55.50 98 GLU A O 1
ATOM 797 N N . GLN A 1 99 ? -11.520 -0.187 -10.739 1.00 59.09 99 GLN A N 1
ATOM 798 C CA . GLN A 1 99 ? -11.526 -1.636 -10.970 1.00 59.09 99 GLN A CA 1
ATOM 799 C C . GLN A 1 99 ? -11.357 -1.960 -12.463 1.00 59.09 99 GLN A C 1
ATOM 801 O O . GLN A 1 99 ? -10.587 -2.852 -12.824 1.00 59.09 99 GLN A O 1
ATOM 806 N N . MET A 1 100 ? -12.030 -1.211 -13.342 1.00 58.84 100 MET A N 1
ATOM 807 C CA . MET A 1 100 ? -11.916 -1.369 -14.793 1.00 58.84 100 MET A CA 1
ATOM 808 C C . MET A 1 100 ? -10.542 -0.958 -15.331 1.00 58.84 100 MET A C 1
ATOM 810 O O . MET A 1 100 ? -10.046 -1.599 -16.255 1.00 58.84 100 MET A O 1
ATOM 814 N N . GLU A 1 101 ? -9.909 0.071 -14.773 1.00 62.47 101 GLU A N 1
ATOM 815 C CA . GLU A 1 101 ? -8.557 0.495 -15.160 1.00 62.47 101 GLU A CA 1
ATOM 816 C C . GLU A 1 101 ? -7.507 -0.562 -14.821 1.00 62.47 101 GLU A C 1
ATOM 818 O O . GLU A 1 101 ? -6.633 -0.844 -15.638 1.00 62.47 101 GLU A O 1
ATOM 823 N N . ILE A 1 102 ? -7.647 -1.233 -13.678 1.00 59.62 102 ILE A N 1
ATOM 824 C CA . ILE A 1 102 ? -6.779 -2.350 -13.292 1.00 59.62 102 ILE A CA 1
ATOM 825 C C . ILE A 1 102 ? -6.987 -3.544 -14.228 1.00 59.62 102 ILE A C 1
ATOM 827 O O . ILE A 1 102 ? -6.018 -4.110 -14.727 1.00 59.62 102 ILE A O 1
ATOM 831 N N . VAL A 1 103 ? -8.239 -3.911 -14.522 1.00 61.84 103 VAL A N 1
ATOM 832 C CA . VAL A 1 103 ? -8.544 -4.994 -15.477 1.00 61.84 103 VAL A CA 1
ATOM 833 C C . VAL A 1 103 ? -7.977 -4.686 -16.866 1.00 61.84 103 VAL A C 1
ATOM 835 O O . VAL A 1 103 ? -7.427 -5.576 -17.514 1.00 61.84 103 VAL A O 1
ATOM 838 N N . ARG A 1 104 ? -8.057 -3.426 -17.311 1.00 59.47 104 ARG A N 1
ATOM 839 C CA . ARG A 1 104 ? -7.450 -2.968 -18.569 1.00 59.47 104 ARG A CA 1
ATOM 840 C C . ARG A 1 104 ? -5.924 -3.047 -18.528 1.00 59.47 104 ARG A C 1
ATOM 842 O O . ARG A 1 104 ? -5.335 -3.533 -19.487 1.00 59.47 104 ARG A O 1
ATOM 849 N N . ALA A 1 105 ? -5.297 -2.647 -17.422 1.00 59.16 105 ALA A N 1
ATOM 850 C CA . ALA A 1 105 ? -3.848 -2.736 -17.241 1.00 59.16 105 ALA A CA 1
ATOM 851 C C . ALA A 1 105 ? -3.334 -4.190 -17.263 1.00 59.16 105 ALA A C 1
ATOM 853 O O . ALA A 1 105 ? -2.234 -4.443 -17.744 1.00 59.16 105 ALA A O 1
ATOM 854 N N . PHE A 1 106 ? -4.142 -5.160 -16.816 1.00 63.12 106 PHE A N 1
ATOM 855 C CA . PHE A 1 106 ? -3.801 -6.589 -16.864 1.00 63.12 106 PHE A CA 1
ATOM 856 C C . PHE A 1 106 ? -4.106 -7.288 -18.204 1.00 63.12 106 PHE A C 1
ATOM 858 O O . PHE A 1 106 ? -3.785 -8.464 -18.348 1.00 63.12 106 PHE A O 1
ATOM 865 N N . ASN A 1 107 ? -4.678 -6.586 -19.192 1.00 55.22 107 ASN A N 1
ATOM 866 C CA . ASN A 1 107 ? -4.789 -7.010 -20.595 1.00 55.22 107 ASN A CA 1
ATOM 867 C C . ASN A 1 107 ? -5.200 -8.490 -20.828 1.00 55.22 107 ASN A C 1
ATOM 869 O O . ASN A 1 107 ? -4.596 -9.203 -21.627 1.00 55.22 107 ASN A O 1
ATOM 873 N N . PHE A 1 108 ? -6.292 -8.956 -20.208 1.00 57.50 108 PHE A N 1
ATOM 874 C CA . PHE A 1 108 ? -6.895 -10.279 -20.483 1.00 57.50 108 PHE A CA 1
ATOM 875 C C . PHE A 1 108 ? -7.621 -10.382 -21.849 1.00 57.50 108 PHE A C 1
ATOM 877 O O . PHE A 1 108 ? -8.453 -11.262 -22.054 1.00 57.50 108 PHE A O 1
ATOM 884 N N . GLY A 1 109 ? -7.339 -9.485 -22.798 1.00 49.16 109 GLY A N 1
ATOM 885 C CA . GLY A 1 109 ? -8.123 -9.316 -24.022 1.00 49.16 109 GLY A CA 1
ATOM 886 C C . GLY A 1 109 ? -7.285 -9.061 -25.269 1.00 49.16 109 GLY A C 1
ATOM 887 O O . GLY A 1 109 ? -7.466 -8.043 -25.925 1.00 49.16 109 GLY A O 1
ATOM 888 N N . LYS A 1 110 ? -6.409 -10.000 -25.633 1.00 50.34 110 LYS A N 1
ATOM 889 C CA . LYS A 1 110 ? -6.042 -10.232 -27.040 1.00 50.34 110 LYS A CA 1
ATOM 890 C C . LYS A 1 110 ? -6.435 -11.654 -27.417 1.00 50.34 110 LYS A C 1
ATOM 892 O O . LYS A 1 110 ? -5.596 -12.536 -27.550 1.00 50.34 110 LYS A O 1
ATOM 897 N N . PHE A 1 111 ? -7.738 -11.880 -27.545 1.00 47.28 111 PHE A N 1
ATOM 898 C CA . PHE A 1 111 ? -8.216 -12.956 -28.401 1.00 47.28 111 PHE A CA 1
ATOM 899 C C . PHE A 1 111 ? -8.358 -12.356 -29.795 1.00 47.28 111 PHE A C 1
ATOM 901 O O . PHE A 1 111 ? -9.361 -11.714 -30.103 1.00 47.28 111 PHE A O 1
ATOM 908 N N . ASP A 1 112 ? -7.318 -12.524 -30.611 1.00 45.81 112 ASP A N 1
ATOM 909 C CA . ASP A 1 112 ? -7.437 -12.361 -32.053 1.00 45.81 112 ASP A CA 1
ATOM 910 C C . ASP A 1 112 ? -8.424 -13.423 -32.540 1.00 45.81 112 ASP A C 1
ATOM 912 O O . ASP A 1 112 ? -8.107 -14.609 -32.656 1.00 45.81 112 ASP A O 1
ATOM 916 N N . VAL A 1 113 ? -9.668 -13.003 -32.762 1.00 42.12 113 VAL A N 1
ATOM 917 C CA . VAL A 1 113 ? -10.649 -13.822 -33.462 1.00 42.12 113 VAL A CA 1
ATOM 918 C C . VAL A 1 113 ? -10.158 -13.942 -34.899 1.00 42.12 113 VAL A C 1
ATOM 920 O O . VAL A 1 113 ? -10.287 -13.014 -35.699 1.00 42.12 113 VAL A O 1
ATOM 923 N N . VAL A 1 114 ? -9.565 -15.093 -35.208 1.00 44.62 114 VAL A N 1
ATOM 924 C CA . VAL A 1 114 ? -9.301 -15.542 -36.574 1.00 44.62 114 VAL A CA 1
ATOM 925 C C . VAL A 1 114 ? -10.632 -15.500 -37.324 1.00 44.62 114 VAL A C 1
ATOM 927 O O . VAL A 1 114 ? -11.553 -16.256 -37.013 1.00 44.62 114 VAL A O 1
ATOM 930 N N . LYS A 1 115 ? -10.753 -14.578 -38.283 1.00 43.06 115 LYS A N 1
ATOM 931 C CA . LYS A 1 115 ? -11.851 -14.583 -39.250 1.00 43.06 115 LYS A CA 1
ATOM 932 C C . LYS A 1 115 ? -11.680 -15.811 -40.147 1.00 43.06 115 LYS A C 1
ATOM 934 O O . LYS A 1 115 ? -10.713 -15.870 -40.904 1.00 43.06 115 LYS A O 1
ATOM 939 N N . LEU A 1 116 ? -12.597 -16.768 -40.009 1.00 46.50 116 LEU A N 1
ATOM 940 C CA . LEU A 1 116 ? -12.938 -17.732 -41.059 1.00 46.50 116 LEU A CA 1
ATOM 941 C C . LEU A 1 116 ? -13.790 -17.037 -42.125 1.00 46.50 116 LEU A C 1
ATOM 943 O O . LEU A 1 116 ? -14.632 -16.195 -41.733 1.00 46.50 116 LEU A O 1
#

Sequence (116 aa):
MRVKLETFRLSFYMCNKTGAIKDRRAELVEAADKHGCEALQLMDDVLTSHLRNKPEEDISWLEENFSRAAHTIVNEWDTIKGAIRRGSTFYQEVSLTEQMEIVRAFNFGKFDVVKL

Foldseek 3Di:
DVVLLVVLLVVVLVCLVVVVLVVCLVVSLVSLVVVLVVLVVVLVVCVVVCCVVCVPDDPVVCCVLGNVVSVVSSVSSVVSSVCSVVVHPSDDDCPPVNVVVVVVSVCPDDPPPPDD

pLDDT: mean 80.32, std 16.96, range [42.12, 97.56]